Protein AF-A0AAW0WXA8-F1 (afdb_monomer_lite)

Radius of gyration: 39.54 Å; chains: 1; bounding box: 86×91×86 Å

pLDDT: mean 77.21, std 20.91, range [34.66, 97.19]

Sequence (148 aa):
KTSKMLAITKWRIEQRLLVLHMQRRFKRKESQRKKTNTIRAQEYFDVAYPPVYGPRWPSIRLALLSKQKYVAVINNFANHELTVENFQDLGAVDIRHKYSIIADRMKASKKQKAQQVSEECEESFSEDQRDTEDSELIRPSLVKTMMS

Secondary structure (DSSP, 8-state):
-HHHHHHHHHHHHHHHHHHHHHHHHTS-----PPPPHHHHHHHHHHHHSHHHHGGGHHHHHHHHHSPPPP-PPP-TTS-HHHHHHHHHHTT---HHHHHHHHHHHHHHHHHHHHHHHHHHHHHTTSSSSS------------------

Foldseek 3Di:
DVVVVVVVVVVVVVVVVVVVVVVVVPPPPPPPPPDDVVNVVLVVLVPPPCVPQPPCSVVVSVQVVDDDDDDDDADPVDPRVVVVVVCVVVVDDDPVVVVVVVVVVVVVVVVVVVVVVVVVVVVVVPPPPDDDDDDDDDDDDDDPDDPD

Organism: Cherax quadricarinatus (NCBI:txid27406)

Structure (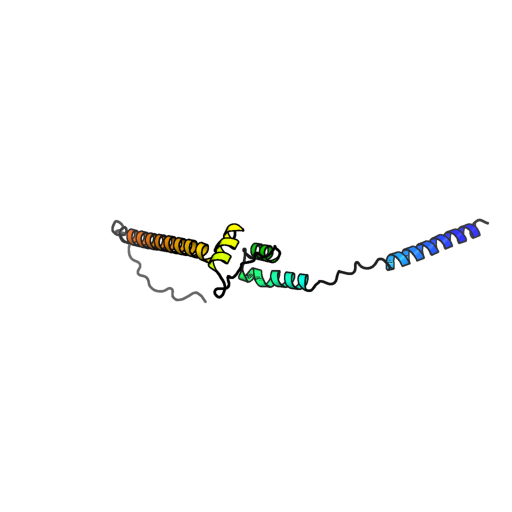mmCIF, N/CA/C/O backbone):
data_AF-A0AAW0WXA8-F1
#
_entry.id   AF-A0AAW0WXA8-F1
#
loop_
_atom_site.group_PDB
_atom_site.id
_atom_site.type_symbol
_atom_site.label_atom_id
_atom_site.label_alt_id
_atom_site.label_comp_id
_atom_site.label_asym_id
_atom_site.label_entity_id
_atom_site.label_seq_id
_atom_site.pdbx_PDB_ins_code
_atom_site.Cartn_x
_atom_site.Cartn_y
_atom_site.Cartn_z
_atom_site.occupancy
_atom_site.B_iso_or_equiv
_atom_site.auth_seq_id
_atom_site.auth_comp_id
_atom_site.auth_asym_id
_atom_site.auth_atom_id
_atom_site.pdbx_PDB_model_num
ATOM 1 N N . LYS A 1 1 ? 51.027 33.666 -58.364 1.00 60.91 1 LYS A N 1
ATOM 2 C CA . LYS A 1 1 ? 50.331 34.234 -57.171 1.00 60.91 1 LYS A CA 1
ATOM 3 C C . LYS A 1 1 ? 49.182 33.336 -56.685 1.00 60.91 1 LYS A C 1
ATOM 5 O O . LYS A 1 1 ? 48.971 33.239 -55.485 1.00 60.91 1 LYS A O 1
ATOM 10 N N . THR A 1 2 ? 48.518 32.614 -57.588 1.00 64.00 2 THR A N 1
ATOM 11 C CA . THR A 1 2 ? 47.425 31.660 -57.324 1.00 64.00 2 THR A CA 1
ATOM 12 C C . THR A 1 2 ? 47.832 30.445 -56.475 1.00 64.00 2 THR A C 1
ATOM 14 O O . THR A 1 2 ? 47.140 30.139 -55.510 1.00 64.00 2 THR A O 1
ATOM 17 N N . SER A 1 3 ? 48.991 29.816 -56.723 1.00 68.81 3 SER A N 1
ATOM 18 C CA . SER A 1 3 ? 49.423 28.622 -55.960 1.00 68.81 3 SER A CA 1
ATOM 19 C C . SER A 1 3 ? 49.640 28.870 -54.464 1.00 68.81 3 SER A C 1
ATOM 21 O O . SER A 1 3 ? 49.338 28.005 -53.649 1.00 68.81 3 SER A O 1
ATOM 23 N N . LYS A 1 4 ? 50.118 30.065 -54.080 1.00 71.44 4 LYS A N 1
ATOM 24 C CA . LYS A 1 4 ? 50.294 30.435 -52.663 1.00 71.44 4 LYS A CA 1
ATOM 25 C C . LYS A 1 4 ? 48.944 30.622 -51.964 1.00 71.44 4 LYS A C 1
ATOM 27 O O . LYS A 1 4 ? 48.778 30.188 -50.831 1.00 71.44 4 LYS A O 1
ATOM 32 N N . MET A 1 5 ? 47.969 31.216 -52.656 1.00 71.94 5 MET A N 1
ATOM 33 C CA . MET A 1 5 ? 46.614 31.400 -52.132 1.00 71.94 5 MET A CA 1
ATOM 34 C C . MET A 1 5 ? 45.903 30.048 -51.948 1.00 71.94 5 MET A C 1
ATOM 36 O O . MET A 1 5 ? 45.320 29.799 -50.895 1.00 71.94 5 MET A O 1
ATOM 40 N N . LEU A 1 6 ? 46.049 29.137 -52.918 1.00 74.44 6 LEU A N 1
ATOM 41 C CA . LEU A 1 6 ? 45.517 27.774 -52.838 1.00 74.44 6 LEU A CA 1
ATOM 42 C C . LEU A 1 6 ? 46.134 26.985 -51.671 1.00 74.44 6 LEU A C 1
ATOM 44 O O . LEU A 1 6 ? 45.401 26.347 -50.916 1.00 74.44 6 LEU A O 1
ATOM 48 N N . ALA A 1 7 ? 47.447 27.100 -51.447 1.00 75.12 7 ALA A N 1
ATOM 49 C CA . ALA A 1 7 ? 48.124 26.456 -50.319 1.00 75.12 7 ALA A CA 1
ATOM 50 C C . ALA A 1 7 ? 47.601 26.940 -48.952 1.00 75.12 7 ALA A C 1
ATOM 52 O O . ALA A 1 7 ? 47.358 26.127 -48.063 1.00 75.12 7 ALA A O 1
ATOM 53 N N . ILE A 1 8 ? 47.347 28.245 -48.801 1.00 74.75 8 ILE A N 1
ATOM 54 C CA . ILE A 1 8 ? 46.793 28.824 -47.564 1.00 74.75 8 ILE A CA 1
ATOM 55 C C . ILE A 1 8 ? 45.362 28.328 -47.316 1.00 74.75 8 ILE A C 1
ATOM 57 O O . ILE A 1 8 ? 45.005 27.995 -46.183 1.00 74.75 8 ILE A O 1
ATOM 61 N N . THR A 1 9 ? 44.536 28.249 -48.365 1.00 75.19 9 THR A N 1
ATOM 62 C CA . THR A 1 9 ? 43.161 27.736 -48.238 1.00 75.19 9 THR A CA 1
ATOM 63 C C . THR A 1 9 ? 43.128 26.248 -47.906 1.00 75.19 9 THR A C 1
ATOM 65 O O . THR A 1 9 ? 42.369 25.846 -47.024 1.00 75.19 9 THR A O 1
ATOM 68 N N . LYS A 1 10 ? 44.004 25.447 -48.527 1.00 82.50 10 LYS A N 1
ATOM 69 C CA . LYS A 1 10 ? 44.155 24.018 -48.238 1.00 82.50 10 LYS A CA 1
ATOM 70 C C . LYS A 1 10 ? 44.583 23.793 -46.788 1.00 82.50 10 LYS A C 1
ATOM 72 O O . LYS A 1 10 ? 43.928 23.035 -46.081 1.00 82.50 10 LYS A O 1
ATOM 77 N N . TRP A 1 11 ? 45.588 24.535 -46.317 1.00 79.81 11 TRP A N 1
ATOM 78 C CA . TRP A 1 11 ? 46.042 24.464 -44.927 1.00 79.81 11 TRP A CA 1
ATOM 79 C C . TRP A 1 11 ? 44.923 24.823 -43.940 1.00 79.81 11 TRP A C 1
ATOM 81 O O . TRP A 1 11 ? 44.690 24.099 -42.976 1.00 79.81 11 TRP A O 1
ATOM 91 N N . ARG A 1 12 ? 44.146 25.883 -44.207 1.00 76.94 12 ARG A N 1
ATOM 92 C CA . ARG A 1 12 ? 42.986 26.246 -43.371 1.00 76.94 12 ARG A CA 1
ATOM 93 C C . ARG A 1 12 ? 41.918 25.149 -43.315 1.00 76.94 12 ARG A C 1
ATOM 95 O O . ARG A 1 12 ? 41.342 24.925 -42.251 1.00 76.94 12 ARG A O 1
ATOM 102 N N . ILE A 1 13 ? 41.644 24.480 -44.436 1.00 78.75 13 ILE A N 1
ATOM 103 C CA . ILE A 1 13 ? 40.678 23.374 -44.500 1.00 78.75 13 ILE A CA 1
ATOM 104 C C . ILE A 1 13 ? 41.197 22.170 -43.708 1.00 78.75 13 ILE A C 1
ATOM 106 O O . ILE A 1 13 ? 40.453 21.618 -42.901 1.00 78.75 13 ILE A O 1
ATOM 110 N N . GLU A 1 14 ? 42.469 21.807 -43.866 1.00 82.19 14 GLU A N 1
ATOM 111 C CA . GLU A 1 14 ? 43.098 20.694 -43.144 1.00 82.19 14 GLU A CA 1
ATOM 112 C C . GLU A 1 14 ? 43.122 20.926 -41.627 1.00 82.19 14 GLU A C 1
ATOM 114 O O . GLU A 1 14 ? 42.742 20.036 -40.866 1.00 82.19 14 GLU A O 1
ATOM 119 N N . GLN A 1 15 ? 43.459 22.139 -41.174 1.00 78.19 15 GLN A N 1
ATOM 120 C CA . GLN A 1 15 ? 43.408 22.495 -39.750 1.00 78.19 15 GLN A CA 1
ATOM 121 C C . GLN A 1 15 ? 41.980 22.413 -39.195 1.00 78.19 15 GLN A C 1
ATOM 123 O O . GLN A 1 15 ? 41.751 21.859 -38.119 1.00 78.19 15 GLN A O 1
ATOM 128 N N . ARG A 1 16 ? 40.985 22.900 -39.948 1.00 80.19 16 ARG A N 1
ATOM 129 C CA . ARG A 1 16 ? 39.574 22.823 -39.544 1.00 80.19 16 ARG A CA 1
ATOM 130 C C . ARG A 1 16 ? 39.072 21.378 -39.506 1.00 80.19 16 ARG A C 1
ATOM 132 O O . ARG A 1 16 ? 38.331 21.021 -38.593 1.00 80.19 16 ARG A O 1
ATOM 139 N N . LEU A 1 17 ? 39.495 20.541 -40.453 1.00 83.00 17 LEU A N 1
ATOM 140 C CA . LEU A 1 17 ? 39.189 19.110 -40.474 1.00 83.00 17 LEU A CA 1
ATOM 141 C C . LEU A 1 17 ? 39.830 18.375 -39.293 1.00 83.00 17 LEU A C 1
ATOM 143 O O . LEU A 1 17 ? 39.163 17.540 -38.688 1.00 83.00 17 LEU A O 1
ATOM 147 N N . LEU A 1 18 ? 41.065 18.714 -38.914 1.00 79.81 18 LEU A N 1
ATOM 148 C CA . LEU A 1 18 ? 41.721 18.165 -37.723 1.00 79.81 18 LEU A CA 1
ATOM 149 C C . LEU A 1 18 ? 40.988 18.557 -36.437 1.00 79.81 18 LEU A C 1
ATOM 151 O O . LEU A 1 18 ? 40.727 17.693 -35.602 1.00 79.81 18 LEU A O 1
ATOM 155 N N . VAL A 1 19 ? 40.579 19.820 -36.299 1.00 79.69 19 VAL A N 1
ATOM 156 C CA . VAL A 1 19 ? 39.785 20.283 -35.148 1.00 79.69 19 VAL A CA 1
ATOM 157 C C . VAL A 1 19 ? 38.437 19.561 -35.085 1.00 79.69 19 VAL A C 1
ATOM 159 O O . VAL A 1 19 ? 38.063 19.058 -34.027 1.00 79.69 19 VAL A O 1
ATOM 162 N N . LEU A 1 20 ? 37.733 19.425 -36.213 1.00 73.50 20 LEU A N 1
ATOM 163 C CA . LEU A 1 20 ? 36.471 18.680 -36.286 1.00 73.50 20 LEU A CA 1
ATOM 164 C C . LEU A 1 20 ? 36.658 17.181 -36.002 1.00 73.50 20 LEU A C 1
ATOM 166 O O . LEU A 1 20 ? 35.814 16.565 -35.349 1.00 73.50 20 LEU A O 1
ATOM 170 N N . HIS A 1 21 ? 37.761 16.586 -36.461 1.00 73.06 21 HIS A N 1
ATOM 171 C CA . HIS A 1 21 ? 38.109 15.193 -36.187 1.00 73.06 21 HIS A CA 1
ATOM 172 C C . HIS A 1 21 ? 38.404 14.976 -34.696 1.00 73.06 21 HIS A C 1
ATOM 174 O O . HIS A 1 21 ? 37.897 14.021 -34.105 1.00 73.06 21 HIS A O 1
ATOM 180 N N . MET A 1 22 ? 39.141 15.893 -34.061 1.00 66.00 22 MET A N 1
ATOM 181 C CA . MET A 1 22 ? 39.388 15.873 -32.617 1.00 66.00 22 MET A CA 1
ATOM 182 C C . MET A 1 22 ? 38.086 16.060 -31.828 1.00 66.00 22 MET A C 1
ATOM 184 O O . MET A 1 22 ? 37.795 15.269 -30.934 1.00 66.00 22 MET A O 1
ATOM 188 N N . GLN A 1 23 ? 37.231 17.010 -32.215 1.00 64.94 23 GLN A N 1
ATOM 189 C CA . GLN A 1 23 ? 35.914 17.216 -31.597 1.00 64.94 23 GLN A CA 1
ATOM 190 C C . GLN A 1 23 ? 34.991 15.991 -31.740 1.00 64.94 23 GLN A C 1
ATOM 192 O O . GLN A 1 23 ? 34.261 15.666 -30.803 1.00 64.94 23 GLN A O 1
ATOM 197 N N . ARG A 1 24 ? 35.047 15.262 -32.867 1.00 61.44 24 ARG A N 1
ATOM 198 C CA . ARG A 1 24 ? 34.310 13.996 -33.049 1.00 61.44 24 ARG A CA 1
ATOM 199 C C . ARG A 1 24 ? 34.820 12.874 -32.146 1.00 61.44 24 ARG A C 1
ATOM 201 O O . ARG A 1 24 ? 33.991 12.106 -31.668 1.00 61.44 24 ARG A O 1
ATOM 208 N N . ARG A 1 25 ? 36.126 12.787 -31.862 1.00 60.06 25 ARG A N 1
ATOM 209 C CA . ARG A 1 25 ? 36.657 11.821 -30.875 1.00 60.06 25 ARG A CA 1
ATOM 210 C C . ARG A 1 25 ? 36.275 12.171 -29.436 1.00 60.06 25 ARG A C 1
ATOM 212 O O . ARG A 1 25 ? 36.107 11.271 -28.621 1.00 60.06 25 ARG A O 1
ATOM 219 N N . PHE A 1 26 ? 36.098 13.459 -29.139 1.00 57.94 26 PHE A N 1
ATOM 220 C CA . PHE A 1 26 ? 35.623 13.947 -27.840 1.00 57.94 26 PHE A CA 1
ATOM 221 C C . PHE A 1 26 ? 34.097 13.959 -27.691 1.00 57.94 26 PHE A C 1
ATOM 223 O O . PHE A 1 26 ? 33.607 14.368 -26.634 1.00 57.94 26 PHE A O 1
ATOM 230 N N . LYS A 1 27 ? 33.325 13.465 -28.676 1.00 56.03 27 LYS A N 1
ATOM 231 C CA . LYS A 1 27 ? 31.935 13.068 -28.417 1.00 56.03 27 LYS A CA 1
ATOM 232 C C . LYS A 1 27 ? 31.972 11.928 -27.409 1.00 56.03 27 LYS A C 1
ATOM 234 O O . LYS A 1 27 ? 32.140 10.765 -27.767 1.00 56.03 27 LYS A O 1
ATOM 239 N N . ARG A 1 28 ? 31.869 12.305 -26.132 1.00 58.97 28 ARG A N 1
ATOM 240 C CA . ARG A 1 28 ? 31.712 11.409 -24.993 1.00 58.97 28 ARG A CA 1
ATOM 241 C C . ARG A 1 28 ? 30.694 10.358 -25.398 1.00 58.97 28 ARG A C 1
ATOM 243 O O . ARG A 1 28 ? 29.540 10.686 -25.650 1.00 58.97 28 ARG A O 1
ATOM 250 N N . LYS A 1 29 ? 31.151 9.108 -25.482 1.00 56.00 29 LYS A N 1
ATOM 251 C CA . LYS A 1 29 ? 30.290 7.931 -25.431 1.00 56.00 29 LYS A CA 1
ATOM 252 C C . LYS A 1 29 ? 29.364 8.202 -24.258 1.00 56.00 29 LYS A C 1
ATOM 254 O O . LYS A 1 29 ? 29.886 8.333 -23.152 1.00 56.00 29 LYS A O 1
ATOM 259 N N . GLU A 1 30 ? 28.081 8.447 -24.529 1.00 58.25 30 GLU A N 1
ATOM 260 C CA . GLU A 1 30 ? 27.059 8.744 -23.526 1.00 58.25 30 GLU A CA 1
ATOM 261 C C . GLU A 1 30 ? 27.320 7.786 -22.370 1.00 58.25 30 GLU A C 1
ATOM 263 O O . GLU A 1 30 ? 27.205 6.568 -22.542 1.00 58.25 30 GLU A O 1
ATOM 268 N N . SER A 1 31 ? 27.910 8.292 -21.284 1.00 60.88 31 SER A N 1
ATOM 269 C CA . SER A 1 31 ? 28.489 7.418 -20.276 1.00 60.88 31 SER A CA 1
ATOM 270 C C . SER A 1 31 ? 27.291 6.767 -19.629 1.00 60.88 31 SER A C 1
ATOM 272 O O . SER A 1 31 ? 26.594 7.445 -18.873 1.00 60.88 31 SER A O 1
ATOM 274 N N . GLN A 1 32 ? 27.001 5.523 -20.020 1.00 65.25 32 GLN A N 1
ATOM 275 C CA . GLN A 1 32 ? 25.875 4.750 -19.519 1.00 65.25 32 GLN A CA 1
ATOM 276 C C . GLN A 1 32 ? 25.814 4.998 -18.021 1.00 65.25 32 GLN A C 1
ATOM 278 O O . GLN A 1 32 ? 26.776 4.698 -17.303 1.00 65.25 32 GLN A O 1
ATOM 283 N N . ARG A 1 33 ? 24.763 5.703 -17.585 1.00 72.25 33 ARG A N 1
ATOM 284 C CA . ARG A 1 33 ? 24.664 6.146 -16.197 1.00 72.25 33 ARG A CA 1
ATOM 285 C C . ARG A 1 33 ? 24.795 4.886 -15.357 1.00 72.25 33 ARG A C 1
ATOM 287 O O . ARG A 1 33 ? 24.095 3.906 -15.610 1.00 72.25 33 ARG A O 1
ATOM 294 N N . LYS A 1 34 ? 25.748 4.874 -14.422 1.00 81.38 34 LYS A N 1
ATOM 295 C CA . LYS A 1 34 ? 25.977 3.705 -13.569 1.00 81.38 34 LYS A CA 1
ATOM 296 C C . LYS A 1 34 ? 24.640 3.351 -12.920 1.00 81.38 34 LYS A C 1
ATOM 298 O O . LYS A 1 34 ? 24.036 4.211 -12.284 1.00 81.38 34 LYS A O 1
ATOM 303 N N . LYS A 1 35 ? 24.165 2.118 -13.123 1.00 86.25 35 LYS A N 1
ATOM 304 C CA . LYS A 1 35 ? 22.903 1.665 -12.530 1.00 86.25 35 LYS A CA 1
ATOM 305 C C . LYS A 1 35 ? 22.992 1.816 -11.013 1.00 86.25 35 LYS A C 1
ATOM 307 O O . LYS A 1 35 ? 23.891 1.249 -10.389 1.00 86.25 35 LYS A O 1
ATOM 312 N N . THR A 1 36 ? 22.067 2.573 -10.438 1.00 93.19 36 THR A N 1
ATOM 313 C CA . THR A 1 36 ? 21.932 2.702 -8.986 1.00 93.19 36 THR A CA 1
ATOM 314 C C . THR A 1 36 ? 21.517 1.358 -8.387 1.00 93.19 36 THR A C 1
ATOM 316 O O . THR A 1 36 ? 20.851 0.555 -9.044 1.00 93.19 36 THR A O 1
ATOM 319 N N . ASN A 1 37 ? 21.870 1.113 -7.124 1.00 95.69 37 ASN A N 1
ATOM 320 C CA . ASN A 1 37 ? 21.465 -0.103 -6.411 1.00 95.69 37 ASN A CA 1
ATOM 321 C C . ASN A 1 37 ? 19.937 -0.285 -6.382 1.00 95.69 37 ASN A C 1
ATOM 323 O O . ASN A 1 37 ? 19.461 -1.410 -6.458 1.00 95.69 37 ASN A O 1
ATOM 327 N N . THR A 1 38 ? 19.171 0.810 -6.367 1.00 94.88 38 THR A N 1
ATOM 328 C CA . THR A 1 38 ? 17.703 0.792 -6.463 1.00 94.88 38 THR A CA 1
ATOM 329 C C . THR A 1 38 ? 17.205 0.201 -7.781 1.00 94.88 38 THR A C 1
ATOM 331 O O . THR A 1 38 ? 16.296 -0.619 -7.773 1.00 94.88 38 THR A O 1
ATOM 334 N N . ILE A 1 39 ? 17.835 0.559 -8.904 1.00 94.69 39 ILE A N 1
ATOM 335 C CA . ILE A 1 39 ? 17.493 0.033 -10.233 1.00 94.69 39 ILE A CA 1
ATOM 336 C C . ILE A 1 39 ? 17.828 -1.458 -10.302 1.00 94.69 39 ILE A C 1
ATOM 338 O O . ILE A 1 39 ? 17.014 -2.249 -10.760 1.00 94.69 39 ILE A O 1
ATOM 342 N N . ARG A 1 40 ? 18.992 -1.865 -9.777 1.00 96.00 40 ARG A N 1
ATOM 343 C CA . ARG A 1 40 ? 19.359 -3.290 -9.699 1.00 96.00 40 ARG A CA 1
ATOM 344 C C . ARG A 1 40 ? 18.381 -4.097 -8.843 1.00 96.00 40 ARG A C 1
ATOM 346 O O . ARG A 1 40 ? 18.033 -5.211 -9.215 1.00 96.00 40 ARG A O 1
ATOM 353 N N . ALA A 1 41 ? 17.931 -3.541 -7.719 1.00 96.81 41 ALA A N 1
ATOM 354 C CA . ALA A 1 41 ? 16.931 -4.185 -6.873 1.00 96.81 41 ALA A CA 1
ATOM 355 C C . ALA A 1 41 ? 15.586 -4.331 -7.602 1.00 96.81 41 ALA A C 1
ATOM 357 O O . ALA A 1 41 ? 14.988 -5.401 -7.558 1.00 96.81 41 ALA A O 1
ATOM 358 N N . GLN A 1 42 ? 15.143 -3.297 -8.326 1.00 95.12 42 GLN A N 1
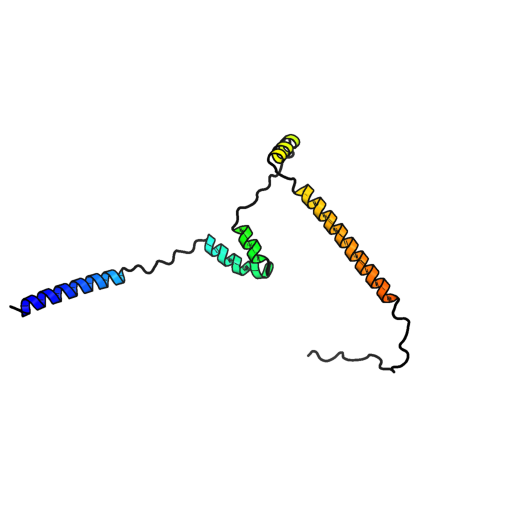ATOM 359 C CA . GLN A 1 42 ? 13.931 -3.366 -9.151 1.00 95.12 42 GLN A CA 1
ATOM 360 C C . GLN A 1 42 ? 14.038 -4.442 -10.241 1.00 95.12 42 GLN A C 1
ATOM 362 O O . GLN A 1 42 ? 13.115 -5.238 -10.388 1.00 95.12 42 GLN A O 1
ATOM 367 N N . GLU A 1 43 ? 15.172 -4.514 -10.946 1.00 95.69 43 GLU A N 1
ATOM 368 C CA . GLU A 1 43 ? 15.436 -5.556 -11.951 1.00 95.69 43 GLU A CA 1
ATOM 369 C C . GLU A 1 43 ? 15.374 -6.963 -11.338 1.00 95.69 43 GLU A C 1
ATOM 371 O O . GLU A 1 43 ? 14.771 -7.863 -11.915 1.00 95.69 43 GLU A O 1
ATOM 376 N N . TYR A 1 44 ? 15.946 -7.152 -10.145 1.00 96.94 44 TYR A N 1
ATOM 377 C CA . TYR A 1 44 ? 15.878 -8.429 -9.434 1.00 96.94 44 TYR A CA 1
ATOM 378 C C . TYR A 1 44 ? 14.440 -8.806 -9.046 1.00 96.94 44 TYR A C 1
ATOM 380 O O . TYR A 1 44 ? 14.022 -9.947 -9.246 1.00 96.94 44 TYR A O 1
ATOM 388 N N . PHE A 1 45 ? 13.661 -7.851 -8.533 1.00 96.81 45 PHE A N 1
ATOM 389 C CA . PHE A 1 45 ? 12.262 -8.076 -8.163 1.00 96.81 45 PHE A CA 1
ATOM 390 C C . PHE A 1 45 ? 11.408 -8.506 -9.359 1.00 96.81 45 PHE A C 1
ATOM 392 O O . PHE A 1 45 ? 10.581 -9.409 -9.221 1.00 96.81 45 PHE A O 1
ATOM 399 N N . ASP A 1 46 ? 11.651 -7.921 -10.533 1.00 96.12 46 ASP A N 1
ATOM 400 C CA . ASP A 1 46 ? 10.936 -8.258 -11.765 1.00 96.12 46 ASP A CA 1
ATOM 401 C C . ASP A 1 46 ? 11.255 -9.657 -12.303 1.00 96.12 46 ASP A C 1
ATOM 403 O O . ASP A 1 46 ? 10.461 -10.196 -13.065 1.00 96.12 46 ASP A O 1
ATOM 407 N N . VAL A 1 47 ? 12.370 -10.268 -11.895 1.00 96.38 47 VAL A N 1
ATOM 408 C CA . VAL A 1 47 ? 12.711 -11.656 -12.247 1.00 96.38 47 VAL A CA 1
ATOM 409 C C . VAL A 1 47 ? 12.204 -12.638 -11.189 1.00 96.38 47 VAL A C 1
ATOM 411 O O . VAL A 1 47 ? 11.677 -13.696 -11.527 1.00 96.38 47 VAL A O 1
ATOM 414 N N . ALA A 1 48 ? 12.342 -12.299 -9.905 1.00 96.94 48 ALA A N 1
ATOM 415 C CA . ALA A 1 48 ? 12.103 -13.233 -8.804 1.00 96.94 48 ALA A CA 1
ATOM 416 C C . ALA A 1 48 ? 10.620 -13.401 -8.429 1.00 96.94 48 ALA A C 1
ATOM 418 O O . ALA A 1 48 ? 10.203 -14.487 -8.030 1.00 96.94 48 ALA A O 1
ATOM 419 N N . TYR A 1 49 ? 9.817 -12.339 -8.523 1.00 96.44 49 TYR A N 1
ATOM 420 C CA . TYR A 1 49 ? 8.449 -12.331 -7.999 1.00 96.44 49 TYR A CA 1
ATOM 421 C C . TYR A 1 49 ? 7.319 -12.713 -8.972 1.00 96.44 49 TYR A C 1
ATOM 423 O O . TYR A 1 49 ? 6.292 -13.194 -8.476 1.00 96.44 49 TYR A O 1
ATOM 431 N N . PRO A 1 50 ? 7.441 -12.589 -10.311 1.00 96.12 50 PRO A N 1
ATOM 432 C CA . PRO A 1 50 ? 6.408 -13.098 -11.212 1.00 96.12 50 PRO A CA 1
ATOM 433 C C . PRO A 1 50 ? 6.104 -14.596 -11.044 1.00 96.12 50 PRO A C 1
ATOM 435 O O . PRO A 1 50 ? 4.924 -14.929 -11.032 1.00 96.12 50 PRO A O 1
ATOM 438 N N . PRO A 1 51 ? 7.081 -15.505 -10.837 1.00 96.38 51 PRO A N 1
ATOM 439 C CA . PRO A 1 51 ? 6.779 -16.918 -10.582 1.00 96.38 51 PRO A CA 1
ATOM 440 C C . PRO A 1 51 ? 5.940 -17.163 -9.317 1.00 96.38 51 PRO A C 1
ATOM 442 O O . PRO A 1 51 ? 5.190 -18.130 -9.258 1.00 96.38 51 PRO A O 1
ATOM 445 N N . VAL A 1 52 ? 6.043 -16.286 -8.310 1.00 96.44 52 VAL A N 1
ATOM 446 C CA . VAL A 1 52 ? 5.345 -16.430 -7.019 1.00 96.44 52 VAL A CA 1
ATOM 447 C C . VAL A 1 52 ? 3.935 -15.840 -7.065 1.00 96.44 52 VAL A C 1
ATOM 449 O O . VAL A 1 52 ? 2.993 -16.429 -6.541 1.00 96.44 52 VAL A O 1
ATOM 452 N N . TYR A 1 53 ? 3.776 -14.664 -7.677 1.00 95.88 53 TYR A N 1
ATOM 453 C CA . TYR A 1 53 ? 2.511 -13.915 -7.660 1.00 95.88 53 TYR A CA 1
ATOM 454 C C . TYR A 1 53 ? 1.762 -13.924 -8.999 1.00 95.88 53 TYR A C 1
ATOM 456 O O . TYR A 1 53 ? 0.651 -13.390 -9.085 1.00 95.88 53 TYR A O 1
ATOM 464 N N . GLY A 1 54 ? 2.364 -14.493 -10.044 1.00 95.25 54 GLY A N 1
ATOM 465 C CA . GLY A 1 54 ? 1.810 -14.599 -11.389 1.00 95.25 54 GLY A CA 1
ATOM 466 C C . GLY A 1 54 ? 1.259 -13.262 -11.905 1.00 95.25 54 GLY A C 1
ATOM 467 O O . GLY A 1 54 ? 1.952 -12.239 -11.845 1.00 95.25 54 GLY A O 1
ATOM 468 N N . PRO A 1 55 ? -0.008 -13.220 -12.358 1.00 95.62 55 PRO A N 1
ATOM 469 C CA . PRO A 1 55 ? -0.611 -12.023 -12.948 1.00 95.62 55 PRO A CA 1
ATOM 470 C C . PRO A 1 55 ? -0.804 -10.879 -11.944 1.00 95.62 55 PRO A C 1
ATOM 472 O O . PRO A 1 55 ? -1.062 -9.744 -12.342 1.00 95.62 55 PRO A O 1
ATOM 475 N N . ARG A 1 56 ? -0.672 -11.137 -10.636 1.00 96.81 56 ARG A N 1
ATOM 476 C CA . ARG A 1 56 ? -0.809 -10.109 -9.599 1.00 96.81 56 ARG A CA 1
ATOM 477 C C . ARG A 1 56 ? 0.466 -9.282 -9.425 1.00 96.81 56 ARG A C 1
ATOM 479 O O . ARG A 1 56 ? 0.386 -8.179 -8.879 1.00 96.81 56 ARG A O 1
ATOM 486 N N . TRP A 1 57 ? 1.622 -9.757 -9.898 1.00 97.00 57 TRP A N 1
ATOM 487 C CA . TRP A 1 57 ? 2.907 -9.074 -9.702 1.00 97.00 57 TRP A CA 1
ATOM 488 C C . TRP A 1 57 ? 2.909 -7.596 -10.137 1.00 97.00 57 TRP A C 1
ATOM 490 O O . TRP A 1 57 ? 3.320 -6.764 -9.328 1.00 97.00 57 TRP A O 1
ATOM 500 N N . PRO A 1 58 ? 2.381 -7.204 -11.314 1.00 96.31 58 PRO A N 1
ATOM 501 C CA . PRO A 1 58 ? 2.348 -5.797 -11.716 1.00 96.31 58 PRO A CA 1
ATOM 502 C C . PRO A 1 58 ? 1.612 -4.903 -10.708 1.00 96.31 58 PRO A C 1
ATOM 504 O O . PRO A 1 58 ? 2.073 -3.804 -10.407 1.00 96.31 58 PRO A O 1
ATOM 507 N N . SER A 1 59 ? 0.512 -5.391 -10.120 1.00 97.19 59 SER A N 1
ATOM 508 C CA . SER A 1 59 ? -0.227 -4.658 -9.081 1.00 97.19 59 SER A CA 1
ATOM 509 C C . SER A 1 59 ? 0.586 -4.485 -7.791 1.00 97.19 59 SER A C 1
ATOM 511 O O . SER A 1 59 ? 0.568 -3.417 -7.180 1.00 97.19 59 SER A O 1
ATOM 513 N N . ILE A 1 60 ? 1.355 -5.507 -7.404 1.00 96.62 60 ILE A N 1
ATOM 514 C CA . ILE A 1 60 ? 2.219 -5.484 -6.217 1.00 96.62 60 ILE A CA 1
ATOM 515 C C . ILE A 1 60 ? 3.397 -4.538 -6.453 1.00 96.62 60 ILE A C 1
ATOM 517 O O . ILE A 1 60 ? 3.683 -3.691 -5.611 1.00 96.62 60 ILE A O 1
ATOM 521 N N . ARG A 1 61 ? 4.036 -4.624 -7.623 1.00 96.50 61 ARG A N 1
ATOM 522 C CA . ARG A 1 61 ? 5.114 -3.726 -8.045 1.00 96.50 61 ARG A CA 1
ATOM 523 C C . ARG A 1 61 ? 4.667 -2.267 -8.016 1.00 96.50 61 ARG A C 1
ATOM 525 O O . ARG A 1 61 ? 5.374 -1.428 -7.465 1.00 96.50 61 ARG A O 1
ATOM 532 N N . LEU A 1 62 ? 3.478 -1.968 -8.546 1.00 96.62 62 LEU A N 1
ATOM 533 C CA . LEU A 1 62 ? 2.890 -0.628 -8.463 1.00 96.62 62 LEU A CA 1
ATOM 534 C C . LEU A 1 62 ? 2.689 -0.186 -7.010 1.00 96.62 62 LEU A C 1
ATOM 536 O O . LEU A 1 62 ? 3.054 0.935 -6.667 1.00 96.62 62 LEU A O 1
ATOM 540 N N . ALA A 1 63 ? 2.173 -1.062 -6.145 1.00 96.44 63 ALA A N 1
ATOM 541 C CA . ALA A 1 63 ? 1.997 -0.748 -4.729 1.00 96.44 63 ALA A CA 1
ATOM 542 C C . ALA A 1 63 ? 3.335 -0.450 -4.022 1.00 96.44 63 ALA A C 1
ATOM 544 O O . ALA A 1 63 ? 3.406 0.507 -3.253 1.00 96.44 63 ALA A O 1
ATOM 545 N N . LEU A 1 64 ? 4.402 -1.199 -4.324 1.00 95.62 64 LEU A N 1
ATOM 546 C CA . LEU A 1 64 ? 5.744 -0.991 -3.761 1.00 95.62 64 LEU A CA 1
ATOM 547 C C . LEU A 1 64 ? 6.384 0.338 -4.188 1.00 95.62 64 LEU A C 1
ATOM 549 O O . LEU A 1 64 ? 7.139 0.926 -3.418 1.00 95.62 64 LEU A O 1
ATOM 553 N N . LEU A 1 65 ? 6.095 0.798 -5.407 1.00 95.69 65 LEU A N 1
ATOM 554 C CA . LEU A 1 65 ? 6.598 2.069 -5.943 1.00 95.69 65 LEU A CA 1
ATOM 555 C C . LEU A 1 65 ? 5.714 3.269 -5.576 1.00 95.69 65 LEU A C 1
ATOM 557 O O . LEU A 1 65 ? 6.105 4.415 -5.791 1.00 95.69 65 LEU A O 1
ATOM 561 N N . SER A 1 66 ? 4.522 3.013 -5.038 1.00 96.94 66 SER A N 1
ATOM 562 C CA . SER A 1 66 ? 3.589 4.039 -4.581 1.00 96.94 66 SER A CA 1
ATOM 563 C C . SER A 1 66 ? 3.875 4.487 -3.143 1.00 96.94 66 SER A C 1
ATOM 565 O O . SER A 1 66 ? 4.672 3.892 -2.417 1.00 96.94 66 SER A O 1
ATOM 567 N N . LYS A 1 67 ? 3.196 5.552 -2.704 1.00 96.88 67 LYS A N 1
ATOM 568 C CA . LYS A 1 67 ? 3.278 6.024 -1.319 1.00 96.88 67 LYS A CA 1
ATOM 569 C C . LYS A 1 67 ? 2.739 4.959 -0.360 1.00 96.88 67 LYS A C 1
ATOM 571 O O . LYS A 1 67 ? 1.588 4.535 -0.472 1.00 96.88 67 LYS A O 1
ATOM 576 N N . GLN A 1 68 ? 3.556 4.583 0.620 1.00 95.38 68 GLN A N 1
ATOM 577 C CA . GLN A 1 68 ? 3.173 3.612 1.641 1.00 95.38 68 GLN A CA 1
ATOM 578 C C . GLN A 1 68 ? 2.062 4.163 2.543 1.00 95.38 68 GLN A C 1
ATOM 580 O O . GLN A 1 68 ? 2.057 5.339 2.916 1.00 95.38 68 GLN A O 1
ATOM 585 N N . LYS A 1 69 ? 1.108 3.293 2.885 1.00 93.75 69 LYS A N 1
ATOM 586 C CA . LYS A 1 69 ? 0.031 3.593 3.832 1.00 93.75 69 LYS A CA 1
ATOM 587 C C . LYS A 1 69 ? 0.493 3.199 5.230 1.00 93.75 69 LYS A C 1
ATOM 589 O O . LYS A 1 69 ? 0.849 2.045 5.447 1.00 93.75 69 LYS A O 1
ATOM 594 N N . TYR A 1 70 ? 0.482 4.152 6.154 1.00 93.69 70 TYR A N 1
ATOM 595 C CA . TYR A 1 70 ? 0.884 3.927 7.540 1.00 93.69 70 TYR A CA 1
ATOM 596 C C . TYR A 1 70 ? -0.314 3.559 8.409 1.00 93.69 70 TYR A C 1
ATOM 598 O O . TYR A 1 70 ? -1.449 3.940 8.123 1.00 93.69 70 TYR A O 1
ATOM 606 N N . VAL A 1 71 ? -0.035 2.821 9.479 1.00 93.94 71 VAL A N 1
ATOM 607 C CA . VAL A 1 71 ? -1.009 2.425 10.494 1.00 93.94 71 VAL A CA 1
ATOM 608 C C . VAL A 1 71 ? -0.450 2.829 11.849 1.00 93.94 71 VAL A C 1
ATOM 610 O O . VAL A 1 71 ? 0.724 2.587 12.127 1.00 93.94 71 VAL A O 1
ATOM 613 N N . ALA A 1 72 ? -1.284 3.452 12.678 1.00 93.44 72 ALA A N 1
ATOM 614 C CA . ALA A 1 72 ? -0.932 3.765 14.053 1.00 93.44 72 ALA A CA 1
ATOM 615 C C . ALA A 1 72 ? -1.217 2.552 14.944 1.00 93.44 72 ALA A C 1
ATOM 617 O O . ALA A 1 72 ? -2.315 1.996 14.916 1.00 93.44 72 ALA A O 1
ATOM 618 N N . VAL A 1 73 ? -0.225 2.149 15.735 1.00 93.44 73 VAL A N 1
ATOM 619 C CA . VAL A 1 73 ? -0.410 1.176 16.814 1.00 93.44 73 VAL A CA 1
ATOM 620 C C . VAL A 1 73 ? -0.580 1.965 18.102 1.00 93.44 73 VAL A C 1
ATOM 622 O O . VAL A 1 73 ? 0.297 2.741 18.478 1.00 93.44 73 VAL A O 1
ATOM 625 N N . ILE A 1 74 ? -1.731 1.799 18.746 1.00 93.06 74 ILE A N 1
ATOM 626 C CA . ILE A 1 74 ? -2.064 2.524 19.970 1.00 93.06 74 ILE A CA 1
ATOM 627 C C . ILE A 1 74 ? -1.286 1.910 21.135 1.00 93.06 74 ILE A C 1
ATOM 629 O O . ILE A 1 74 ? -1.184 0.690 21.260 1.00 93.06 74 ILE A O 1
ATOM 633 N N . ASN A 1 75 ? -0.721 2.767 21.982 1.00 94.56 75 ASN A N 1
ATOM 634 C CA . ASN A 1 75 ? -0.060 2.336 23.204 1.00 94.56 75 ASN A CA 1
ATOM 635 C C . ASN A 1 75 ? -1.100 2.084 24.305 1.00 94.56 75 ASN A C 1
ATOM 637 O O . ASN A 1 75 ? -1.727 3.024 24.790 1.00 94.56 75 ASN A O 1
ATOM 641 N N . ASN A 1 76 ? -1.223 0.832 24.745 1.00 92.44 76 ASN A N 1
ATOM 642 C CA . ASN A 1 76 ? -2.183 0.432 25.777 1.00 92.44 76 ASN A CA 1
ATOM 643 C C . ASN A 1 76 ? -1.836 0.946 27.184 1.00 92.44 76 ASN A C 1
ATOM 645 O O . ASN A 1 76 ? -2.705 0.960 28.048 1.00 92.44 76 ASN A O 1
ATOM 649 N N . PHE A 1 77 ? -0.586 1.351 27.430 1.00 94.31 77 PHE A N 1
ATOM 650 C CA . PHE A 1 77 ? -0.157 1.896 28.725 1.00 94.31 77 PHE A CA 1
ATOM 651 C C . PHE A 1 77 ? -0.428 3.399 28.867 1.00 94.31 77 PHE A C 1
ATOM 653 O O . PHE A 1 77 ? -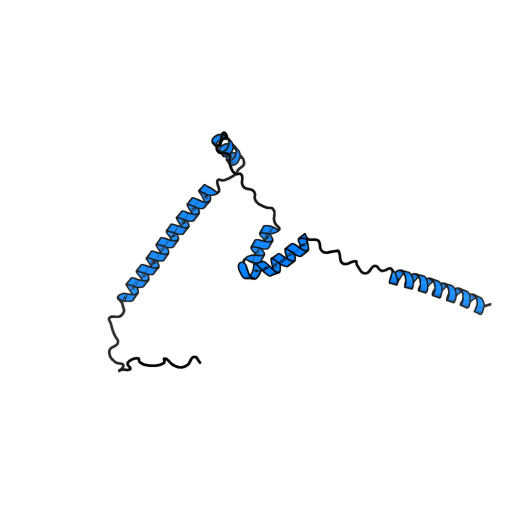0.200 3.969 29.930 1.00 94.31 77 PHE A O 1
ATOM 660 N N . ALA A 1 78 ? -0.875 4.049 27.794 1.00 91.56 78 ALA A N 1
ATOM 661 C CA . ALA A 1 78 ? -1.298 5.441 27.802 1.00 91.56 78 ALA A CA 1
ATOM 662 C C . ALA A 1 78 ? -2.833 5.540 27.845 1.00 91.56 78 ALA A C 1
ATOM 664 O O . ALA A 1 78 ? -3.544 4.532 27.829 1.00 91.56 78 ALA A O 1
ATOM 665 N N . ASN A 1 79 ? -3.352 6.770 27.846 1.00 91.56 79 ASN A N 1
ATOM 666 C CA . ASN A 1 79 ? -4.785 7.039 27.708 1.00 91.56 79 ASN A CA 1
ATOM 667 C C . ASN A 1 79 ? -5.251 6.690 26.283 1.00 91.56 79 ASN A C 1
ATOM 669 O O . ASN A 1 79 ? -5.303 7.539 25.387 1.00 91.56 79 ASN A O 1
ATOM 673 N N . HIS A 1 80 ? -5.535 5.407 26.069 1.00 93.38 80 HIS A N 1
ATOM 674 C CA . HIS A 1 80 ? -5.877 4.849 24.768 1.00 93.38 80 HIS A CA 1
ATOM 675 C C . HIS A 1 80 ? -7.234 5.349 24.260 1.00 93.38 80 HIS A C 1
ATOM 677 O O . HIS A 1 80 ? -7.341 5.620 23.073 1.00 93.38 80 HIS A O 1
ATOM 683 N N . GLU A 1 81 ? -8.225 5.548 25.132 1.00 92.69 81 GLU A N 1
ATOM 684 C CA . GLU A 1 81 ? -9.562 6.036 24.751 1.00 92.69 81 GLU A CA 1
ATOM 685 C C . GLU A 1 81 ? -9.496 7.420 24.092 1.00 92.69 81 GLU A C 1
ATOM 687 O O . GLU A 1 81 ? -9.912 7.573 22.946 1.00 92.69 81 GLU A O 1
ATOM 692 N N . LEU A 1 82 ? -8.841 8.384 24.751 1.00 94.69 82 LEU A N 1
ATOM 693 C CA . LEU A 1 82 ? -8.622 9.731 24.204 1.00 94.69 82 LEU A CA 1
ATOM 694 C C . LEU A 1 82 ? -7.836 9.694 22.888 1.00 94.69 82 LEU A C 1
ATOM 696 O O . LEU A 1 82 ? -8.088 10.454 21.960 1.00 94.69 82 LEU A O 1
ATOM 700 N N . THR A 1 83 ? -6.851 8.800 22.802 1.00 94.44 83 THR A N 1
ATOM 701 C CA . THR A 1 83 ? -6.029 8.653 21.597 1.00 94.44 83 THR A CA 1
ATOM 702 C C . THR A 1 83 ? -6.852 8.093 20.435 1.00 94.44 83 THR A C 1
ATOM 704 O O . THR A 1 83 ? -6.696 8.539 19.300 1.00 94.44 83 THR A O 1
ATOM 707 N N . VAL A 1 84 ? -7.732 7.128 20.709 1.00 94.19 84 VAL A N 1
ATOM 708 C CA . VAL A 1 84 ? -8.642 6.535 19.723 1.00 94.19 84 VAL A CA 1
ATOM 709 C C . VAL A 1 84 ? -9.632 7.573 19.212 1.00 94.19 84 VAL A C 1
ATOM 711 O O . VAL A 1 84 ? -9.782 7.678 17.998 1.00 94.19 84 VAL A O 1
ATOM 714 N N . GLU A 1 85 ? -10.257 8.342 20.104 1.00 94.56 85 GLU A N 1
ATOM 715 C CA . GLU A 1 85 ? -11.201 9.407 19.745 1.00 94.56 85 GLU A CA 1
ATOM 716 C C . GLU A 1 85 ? -10.533 10.442 18.830 1.00 94.56 85 GLU A C 1
ATOM 718 O O . GLU A 1 85 ? -10.970 10.635 17.698 1.00 94.56 85 GLU A O 1
ATOM 723 N N . ASN A 1 86 ? -9.365 10.959 19.224 1.00 95.62 86 ASN A N 1
ATOM 724 C CA . ASN A 1 86 ? -8.592 11.892 18.398 1.00 95.62 86 ASN A CA 1
ATOM 725 C C . ASN A 1 86 ? -8.260 11.324 17.007 1.00 95.62 86 ASN A C 1
ATOM 727 O O . ASN A 1 86 ? -8.302 12.034 16.002 1.00 95.62 86 ASN A O 1
ATOM 731 N N . PHE A 1 87 ? -7.894 10.042 16.918 1.00 94.88 87 PHE A N 1
ATOM 732 C CA . PHE A 1 87 ? -7.625 9.412 15.626 1.00 94.88 87 PHE A CA 1
ATOM 733 C C . PHE A 1 87 ? -8.895 9.255 14.785 1.00 94.88 87 PHE A C 1
ATOM 735 O O . PHE A 1 87 ? -8.830 9.432 13.568 1.00 94.88 87 PHE A O 1
ATOM 742 N N . GLN A 1 88 ? -10.034 8.943 15.401 1.00 94.62 88 GLN A N 1
ATOM 743 C CA . GLN A 1 88 ? -11.320 8.852 14.712 1.00 94.62 88 GLN A CA 1
ATOM 744 C C . GLN A 1 88 ? -11.783 10.218 14.194 1.00 94.62 88 GLN A C 1
ATOM 746 O O . GLN A 1 88 ? -12.235 10.291 13.050 1.00 94.62 88 GLN A O 1
ATOM 751 N N . ASP A 1 89 ? -11.561 11.293 14.952 1.00 96.56 89 ASP A N 1
ATOM 752 C CA . ASP A 1 89 ? -11.839 12.671 14.526 1.00 96.56 89 ASP A CA 1
ATOM 753 C C . ASP A 1 89 ? -10.990 13.087 13.317 1.00 96.56 89 ASP A 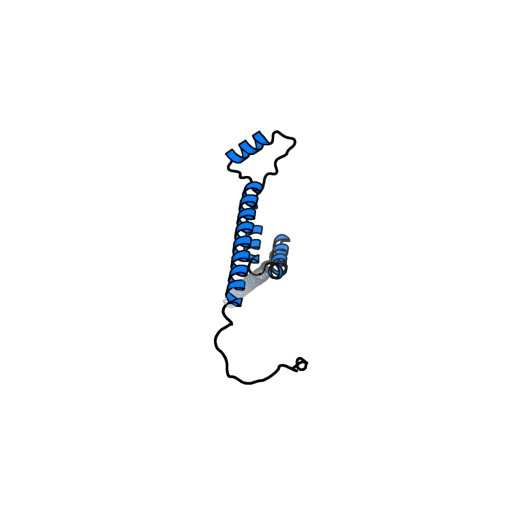C 1
ATOM 755 O O . ASP A 1 89 ? -11.460 13.770 12.406 1.00 96.56 89 ASP A O 1
ATOM 759 N N . LEU A 1 90 ? -9.747 12.598 13.243 1.00 95.81 90 LEU A N 1
ATOM 760 C CA . LEU A 1 90 ? -8.877 12.744 12.068 1.00 95.81 90 LEU A CA 1
ATOM 761 C C . LEU A 1 90 ? -9.304 11.857 10.879 1.00 95.81 90 LEU A C 1
ATOM 763 O O . LEU A 1 90 ? -8.661 11.879 9.825 1.00 95.81 90 LEU A O 1
ATOM 767 N N . GLY A 1 91 ? -10.364 11.060 11.031 1.00 94.69 91 GLY A N 1
ATOM 768 C CA . GLY A 1 91 ? -10.886 10.148 10.015 1.00 94.69 91 GLY A CA 1
ATOM 769 C C . GLY A 1 91 ? -10.159 8.803 9.943 1.00 94.69 91 GLY A C 1
ATOM 770 O O . GLY A 1 91 ? -10.322 8.064 8.964 1.00 94.69 91 GLY A O 1
ATOM 771 N N . ALA A 1 92 ? -9.340 8.461 10.941 1.00 94.62 92 ALA A N 1
ATOM 772 C CA . ALA A 1 92 ? -8.757 7.130 11.030 1.00 94.62 92 ALA A CA 1
ATOM 773 C C . ALA A 1 92 ? -9.838 6.097 11.358 1.00 94.62 92 ALA A C 1
ATOM 775 O O . ALA A 1 92 ? -10.857 6.384 11.982 1.00 94.62 92 ALA A O 1
ATOM 776 N N . VAL A 1 93 ? -9.608 4.856 10.934 1.00 93.00 93 VAL A N 1
ATOM 777 C CA . VAL A 1 93 ? -10.563 3.774 11.166 1.00 93.00 93 VAL A CA 1
ATOM 778 C C . VAL A 1 93 ? -9.856 2.564 11.736 1.00 93.00 93 VAL A C 1
ATOM 780 O O . VAL A 1 93 ? -8.778 2.203 11.264 1.00 93.00 93 VAL A O 1
ATOM 783 N N . ASP A 1 94 ? -10.500 1.902 12.698 1.00 93.31 94 ASP A N 1
ATOM 784 C CA . ASP A 1 94 ? -9.994 0.649 13.237 1.00 93.31 94 ASP A CA 1
ATOM 785 C C . ASP A 1 94 ? -10.022 -0.454 12.168 1.00 93.31 94 ASP A C 1
ATOM 787 O O . ASP A 1 94 ? -11.063 -0.913 11.679 1.00 93.31 94 ASP A O 1
ATOM 791 N N . ILE A 1 95 ? -8.817 -0.869 11.800 1.00 93.25 95 ILE A N 1
ATOM 792 C CA . ILE A 1 95 ? -8.554 -1.902 10.812 1.00 93.25 95 ILE A CA 1
ATOM 793 C C . ILE A 1 95 ? -8.987 -3.268 11.354 1.00 93.25 95 ILE A C 1
ATOM 795 O O . ILE A 1 95 ? -9.551 -4.068 10.604 1.00 93.25 95 ILE A O 1
ATOM 799 N N . ARG A 1 96 ? -8.779 -3.532 12.651 1.00 91.50 96 ARG A N 1
ATOM 800 C CA . ARG A 1 96 ? -9.111 -4.818 13.274 1.00 91.50 96 ARG A CA 1
ATOM 801 C C . ARG A 1 96 ? -10.613 -5.067 13.220 1.00 91.50 96 ARG A C 1
ATOM 803 O O . ARG A 1 96 ? -11.029 -6.127 12.750 1.00 91.50 96 ARG A O 1
ATOM 810 N N . HIS A 1 97 ? -11.404 -4.078 13.626 1.00 91.00 97 HIS A N 1
ATOM 811 C CA . HIS A 1 97 ? -12.861 -4.149 13.562 1.00 91.00 97 HIS A CA 1
ATOM 812 C C . HIS A 1 97 ? -13.386 -4.307 12.124 1.00 91.00 97 HIS A C 1
ATOM 814 O O . HIS A 1 97 ? -14.281 -5.107 11.861 1.00 91.00 97 HIS A O 1
ATOM 820 N N . LYS A 1 98 ? -12.796 -3.611 11.143 1.00 91.94 98 LYS A N 1
ATOM 821 C CA . LYS A 1 98 ? -13.175 -3.797 9.730 1.00 91.94 98 LYS A CA 1
ATOM 822 C C . LYS A 1 98 ? -12.921 -5.222 9.237 1.00 91.94 98 LYS A C 1
ATOM 824 O O . LYS A 1 98 ? -13.770 -5.796 8.553 1.00 91.94 98 LYS A O 1
ATOM 829 N N . TYR A 1 99 ? -11.766 -5.798 9.566 1.00 93.38 99 TYR A N 1
ATOM 830 C CA . TYR A 1 99 ? -11.420 -7.141 9.104 1.00 93.38 99 TYR A CA 1
ATOM 831 C C . TYR A 1 99 ? -12.220 -8.246 9.791 1.00 93.38 99 TYR A C 1
ATOM 833 O O . TYR A 1 99 ? -12.500 -9.242 9.124 1.00 93.38 99 TYR A O 1
ATOM 841 N N . SER A 1 100 ? -12.627 -8.097 11.057 1.00 94.31 100 SER A N 1
ATOM 842 C CA . SER A 1 100 ? -13.480 -9.102 11.711 1.00 94.31 100 SER A CA 1
ATOM 843 C C . SER A 1 100 ? -14.820 -9.244 10.987 1.00 94.31 100 SER A C 1
ATOM 845 O O . SER A 1 100 ? -15.197 -10.353 10.615 1.00 94.31 100 SER A O 1
ATOM 847 N N . ILE A 1 101 ? -15.463 -8.122 10.648 1.00 93.75 101 ILE A N 1
ATOM 848 C CA . ILE A 1 101 ? -16.724 -8.108 9.890 1.00 93.75 101 ILE A CA 1
ATOM 849 C C . ILE A 1 101 ? -16.557 -8.802 8.532 1.00 93.75 101 ILE A C 1
ATOM 851 O O . ILE A 1 101 ? -17.393 -9.613 8.129 1.00 93.75 101 ILE A O 1
ATOM 855 N N . ILE A 1 102 ? -15.473 -8.499 7.810 1.00 92.19 102 ILE A N 1
ATOM 856 C CA . ILE A 1 102 ? -15.194 -9.118 6.505 1.00 92.19 102 ILE A CA 1
ATOM 857 C C . ILE A 1 102 ? -14.958 -10.622 6.667 1.00 92.19 102 ILE A C 1
ATOM 859 O O . ILE A 1 102 ? -15.500 -11.415 5.897 1.00 92.19 102 ILE A O 1
ATOM 863 N N . ALA A 1 103 ? -14.173 -11.026 7.665 1.00 92.69 103 ALA A N 1
ATOM 864 C CA . ALA A 1 103 ? -13.874 -12.427 7.921 1.00 92.69 103 ALA A CA 1
ATOM 865 C C . ALA A 1 103 ? -15.144 -13.226 8.235 1.00 92.69 103 ALA A C 1
ATOM 867 O O . ALA A 1 103 ? -15.316 -14.329 7.714 1.00 92.69 103 ALA A O 1
ATOM 868 N N . ASP A 1 104 ? -16.055 -12.667 9.025 1.00 92.94 104 ASP A N 1
ATOM 869 C CA . ASP A 1 104 ? -17.299 -13.343 9.386 1.00 92.94 104 ASP A CA 1
ATOM 870 C C . ASP A 1 104 ? -18.256 -13.458 8.193 1.00 92.94 104 ASP A C 1
ATOM 872 O O . ASP A 1 104 ? -18.820 -14.531 7.965 1.00 92.94 104 ASP A O 1
ATOM 876 N N . ARG A 1 105 ? -18.330 -12.432 7.333 1.00 92.56 105 ARG A N 1
ATOM 877 C CA . ARG A 1 105 ? -19.049 -12.515 6.045 1.00 92.56 105 ARG A CA 1
ATOM 878 C C . ARG A 1 105 ? -18.476 -13.600 5.133 1.00 92.56 105 ARG A C 1
ATOM 880 O O . ARG A 1 105 ? -19.226 -14.367 4.531 1.00 92.56 105 ARG A O 1
ATOM 887 N N . MET A 1 106 ? -17.150 -13.708 5.061 1.00 90.88 106 MET A N 1
ATOM 888 C CA . MET A 1 106 ? -16.478 -14.737 4.260 1.00 90.88 106 MET A CA 1
ATOM 889 C C . MET A 1 106 ? -16.752 -16.147 4.797 1.00 90.88 106 MET A C 1
ATOM 891 O O . MET A 1 106 ? -16.948 -17.073 4.010 1.00 90.88 106 MET A O 1
ATOM 895 N N . LYS A 1 107 ? -16.807 -16.328 6.124 1.00 92.12 107 LYS A N 1
ATOM 896 C CA . LYS A 1 107 ? -17.188 -17.610 6.743 1.00 92.12 107 LYS A CA 1
ATOM 897 C C . LYS A 1 107 ? -18.645 -17.967 6.447 1.00 92.12 107 LYS A C 1
ATOM 899 O O . LYS A 1 107 ? -18.913 -19.117 6.111 1.00 92.12 107 LYS A O 1
ATOM 904 N N . ALA A 1 108 ? -19.563 -17.005 6.540 1.00 90.38 108 ALA A N 1
ATOM 905 C CA . ALA A 1 108 ? -20.977 -17.225 6.237 1.00 90.38 108 ALA A CA 1
ATOM 906 C C . ALA A 1 108 ? -21.182 -17.654 4.774 1.00 90.38 108 ALA A C 1
ATOM 908 O O . ALA A 1 108 ? -21.825 -18.668 4.519 1.00 90.38 108 ALA A O 1
ATOM 909 N N . SER A 1 109 ? -20.538 -16.963 3.825 1.00 88.19 109 SER A N 1
ATOM 910 C CA . SER A 1 109 ? -20.600 -17.323 2.401 1.00 88.19 109 SER A CA 1
ATOM 911 C C . SER A 1 109 ? -20.011 -18.710 2.115 1.00 88.19 109 SER A C 1
ATOM 913 O O . SER A 1 109 ? -20.561 -19.459 1.311 1.00 88.19 109 SER A O 1
ATOM 915 N N . LYS A 1 110 ? -18.922 -19.098 2.796 1.00 87.19 110 LYS A N 1
ATOM 916 C CA . LYS A 1 110 ? -18.364 -20.454 2.672 1.00 87.19 110 LYS A CA 1
ATOM 917 C C . LYS A 1 110 ? -19.311 -21.531 3.199 1.00 87.19 110 LYS A C 1
ATOM 919 O O . LYS A 1 110 ? -19.415 -22.572 2.563 1.00 87.19 110 LYS A O 1
ATOM 924 N N . LYS A 1 111 ? -19.996 -21.291 4.324 1.00 85.00 111 LYS A N 1
ATOM 925 C CA . LYS A 1 111 ? -20.992 -22.232 4.868 1.00 85.00 111 LYS A CA 1
ATOM 926 C C . LYS A 1 111 ? -22.164 -22.429 3.907 1.00 85.00 111 LYS A C 1
ATOM 928 O O . LYS A 1 111 ? -22.528 -23.566 3.655 1.00 85.00 111 LYS A O 1
ATOM 933 N N . GLN A 1 112 ? -22.677 -21.345 3.322 1.00 81.56 112 GLN A N 1
ATOM 934 C CA . GLN A 1 112 ? -23.758 -21.409 2.331 1.00 81.56 112 GLN A CA 1
ATOM 935 C C . GLN A 1 112 ? -23.341 -22.176 1.071 1.00 81.56 112 GLN A C 1
ATOM 937 O O . GLN A 1 112 ? -24.078 -23.036 0.610 1.00 81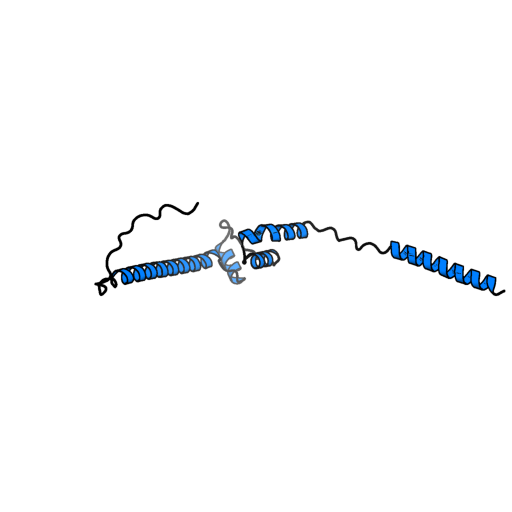.56 112 GLN A O 1
ATOM 942 N N . LYS A 1 113 ? -22.127 -21.938 0.555 1.00 81.31 113 LYS A N 1
ATOM 943 C CA . LYS A 1 113 ? -21.603 -22.700 -0.591 1.00 81.31 113 LY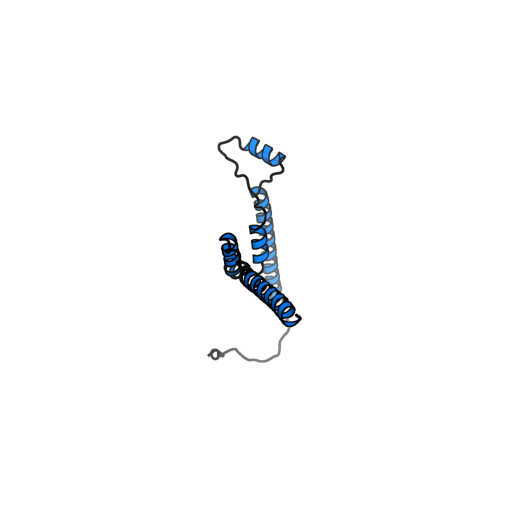S A CA 1
ATOM 944 C C . LYS A 1 113 ? -21.373 -24.176 -0.270 1.00 81.31 113 LYS A C 1
ATOM 946 O O . LYS A 1 113 ? -21.594 -25.013 -1.127 1.00 81.31 113 LYS A O 1
ATOM 951 N N . ALA A 1 114 ? -20.928 -24.500 0.943 1.00 77.44 114 ALA A N 1
ATOM 952 C CA . ALA A 1 114 ? -20.774 -25.889 1.366 1.00 77.44 114 ALA A CA 1
ATOM 953 C C . ALA A 1 114 ? -22.129 -26.602 1.518 1.00 77.44 114 ALA A C 1
ATOM 955 O O . ALA A 1 114 ? -22.214 -27.772 1.177 1.00 77.44 114 ALA A O 1
ATOM 956 N N . GLN A 1 115 ? -23.165 -25.891 1.982 1.00 70.75 115 GLN A N 1
ATOM 957 C CA . GLN A 1 115 ? -24.535 -26.409 2.093 1.00 70.75 115 GLN A CA 1
ATOM 958 C C . GLN A 1 115 ? -25.189 -26.627 0.723 1.00 70.75 115 GLN A C 1
ATOM 960 O O . GLN A 1 115 ? -25.752 -27.688 0.494 1.00 70.75 115 GLN A O 1
ATOM 965 N N . GLN A 1 116 ? -25.025 -25.692 -0.219 1.00 65.38 116 GLN A N 1
ATOM 966 C CA . GLN A 1 116 ? -25.512 -25.879 -1.592 1.00 65.38 116 GLN A CA 1
ATOM 967 C C . GLN A 1 116 ? -24.832 -27.058 -2.296 1.00 65.38 116 GLN A C 1
ATOM 969 O O . GLN A 1 116 ? -25.501 -27.835 -2.958 1.00 65.38 116 GLN A O 1
ATOM 974 N N . VAL A 1 117 ? -23.520 -27.242 -2.101 1.00 64.12 117 VAL A N 1
ATOM 975 C CA . VAL A 1 117 ? -22.798 -28.394 -2.669 1.00 64.12 117 VAL A CA 1
ATOM 976 C C . VAL A 1 117 ? -23.222 -29.713 -2.014 1.00 64.12 117 VAL A C 1
ATOM 978 O O . VAL A 1 117 ? -23.203 -30.740 -2.682 1.00 64.12 117 VAL A O 1
ATOM 981 N N . SER A 1 118 ? -23.605 -29.723 -0.730 1.00 57.72 118 SER A N 1
ATOM 982 C CA . SER A 1 118 ? -24.157 -30.932 -0.102 1.00 57.72 118 SER A CA 1
ATOM 983 C C . SER A 1 118 ? -25.593 -31.232 -0.541 1.00 57.72 118 SER A C 1
ATOM 985 O O . SER A 1 118 ? -25.911 -32.401 -0.708 1.00 57.72 118 SER A O 1
ATOM 987 N N . GLU A 1 119 ? -26.425 -30.213 -0.780 1.00 56.50 119 GLU A N 1
ATOM 988 C CA . GLU A 1 119 ? -27.805 -30.381 -1.268 1.00 56.50 119 GLU A CA 1
ATOM 989 C C . GLU A 1 119 ? -27.840 -30.809 -2.752 1.00 56.50 119 GLU A C 1
ATOM 991 O O . GLU A 1 119 ? -28.559 -31.744 -3.092 1.00 56.50 119 GLU A O 1
ATOM 996 N N . GLU A 1 120 ? -26.978 -30.254 -3.619 1.00 54.09 120 GLU A N 1
ATOM 997 C CA . GLU A 1 120 ? -26.817 -30.721 -5.015 1.00 54.09 120 GLU A CA 1
ATOM 998 C C . GLU A 1 120 ? -26.264 -32.165 -5.100 1.00 54.09 120 GLU A C 1
ATOM 1000 O O . GLU A 1 120 ? -26.555 -32.899 -6.048 1.00 54.09 120 GLU A O 1
ATOM 1005 N N . CYS A 1 121 ? -25.487 -32.611 -4.102 1.00 41.25 121 CYS A N 1
ATOM 1006 C CA . CYS A 1 121 ? -25.011 -34.001 -4.003 1.00 41.25 121 CYS A CA 1
ATOM 1007 C C . CYS A 1 121 ? -26.095 -34.982 -3.517 1.00 41.25 121 CYS A C 1
ATOM 1009 O O . CYS A 1 121 ? -25.992 -36.177 -3.787 1.00 41.25 121 CYS A O 1
ATOM 1011 N N . GLU A 1 122 ? -27.108 -34.511 -2.784 1.00 50.50 122 GLU A N 1
ATOM 1012 C CA . GLU A 1 122 ? -28.221 -35.348 -2.314 1.00 50.50 122 GLU A CA 1
ATOM 1013 C C . GLU A 1 122 ? -29.347 -35.446 -3.356 1.00 50.50 122 GLU A C 1
ATOM 1015 O O . GLU A 1 122 ? -29.917 -36.527 -3.519 1.00 50.50 122 GLU A O 1
ATOM 1020 N N . GLU A 1 123 ? -29.611 -34.393 -4.142 1.00 45.66 123 GLU A N 1
ATOM 1021 C CA . GLU A 1 123 ? -30.551 -34.477 -5.277 1.00 45.66 123 GLU A CA 1
ATOM 1022 C C . GLU A 1 123 ? -30.049 -35.433 -6.373 1.00 45.66 123 GLU A C 1
ATOM 1024 O O . GLU A 1 123 ? -30.830 -36.220 -6.911 1.00 45.66 123 GLU A O 1
ATOM 1029 N N . SER A 1 124 ? -28.733 -35.487 -6.609 1.00 41.19 124 SER A N 1
ATOM 1030 C CA . SER A 1 124 ? -28.120 -36.384 -7.602 1.00 41.19 124 SER A CA 1
ATOM 1031 C C . SER A 1 124 ? -28.094 -37.875 -7.214 1.00 41.19 124 SER A C 1
ATOM 1033 O O . SER A 1 124 ? -27.740 -38.702 -8.052 1.00 41.19 124 SER A O 1
ATOM 1035 N N . PHE A 1 125 ? -28.512 -38.262 -5.998 1.00 36.44 125 PHE A N 1
ATOM 1036 C CA . PHE A 1 125 ? -28.623 -39.677 -5.590 1.00 36.44 125 PHE A CA 1
ATOM 1037 C C . PHE A 1 125 ? -30.056 -40.241 -5.682 1.00 36.44 125 PHE A C 1
ATOM 1039 O O . PHE A 1 125 ? -30.261 -41.433 -5.451 1.00 36.44 125 PHE A O 1
ATOM 1046 N N . SER A 1 126 ? -31.054 -39.412 -6.014 1.00 42.16 126 SER A N 1
ATOM 1047 C CA . SER A 1 126 ? -32.469 -39.827 -6.059 1.00 42.16 126 SER A CA 1
ATOM 1048 C C . SER A 1 126 ? -33.055 -40.000 -7.469 1.00 42.16 126 SER A C 1
ATOM 1050 O O . SER A 1 126 ? -34.155 -40.539 -7.599 1.00 42.16 126 SER A O 1
ATOM 1052 N N . GLU A 1 127 ? -32.321 -39.625 -8.524 1.00 46.00 127 GLU A N 1
ATOM 1053 C CA . GLU A 1 127 ? -32.817 -39.679 -9.913 1.00 46.00 127 GLU A CA 1
ATOM 1054 C C . GLU A 1 127 ? -32.367 -40.909 -10.728 1.00 46.00 127 GLU A C 1
ATOM 1056 O O . GLU A 1 127 ? -32.990 -41.206 -11.742 1.00 46.00 127 GLU A O 1
ATOM 1061 N N . ASP A 1 128 ? -31.415 -41.723 -10.254 1.00 41.97 128 ASP A N 1
ATOM 1062 C CA . ASP A 1 128 ? -30.926 -42.920 -10.977 1.00 41.97 128 ASP A CA 1
ATOM 1063 C C . ASP A 1 128 ? -31.722 -44.220 -10.687 1.00 41.97 128 ASP A C 1
ATOM 1065 O O . ASP A 1 128 ? -31.218 -45.340 -10.793 1.00 41.97 128 ASP A O 1
ATOM 1069 N N . GLN A 1 129 ? -33.008 -44.099 -10.346 1.00 44.50 129 GLN A N 1
ATOM 1070 C CA . GLN A 1 129 ? -33.970 -45.210 -10.407 1.00 44.50 129 GLN A CA 1
ATOM 1071 C C . GLN A 1 129 ? -35.176 -44.805 -11.249 1.00 44.50 129 GLN A C 1
ATOM 1073 O O . GLN A 1 129 ? -36.265 -44.554 -10.729 1.00 44.50 129 GLN A O 1
ATOM 1078 N N . ARG A 1 130 ? -34.970 -44.737 -12.565 1.00 38.44 130 ARG A N 1
ATOM 1079 C CA . ARG A 1 130 ? -35.929 -45.183 -13.583 1.00 38.44 130 ARG A CA 1
ATOM 1080 C C . ARG A 1 130 ? -35.268 -45.137 -14.960 1.00 38.44 130 ARG A C 1
ATOM 1082 O O . ARG A 1 130 ? -34.707 -44.127 -15.356 1.00 38.44 130 ARG A O 1
ATOM 1089 N N . ASP A 1 131 ? -35.407 -46.262 -15.651 1.00 36.25 131 ASP A N 1
ATOM 1090 C CA . ASP A 1 131 ? -35.290 -46.433 -17.097 1.00 36.25 131 ASP A CA 1
ATOM 1091 C C . ASP A 1 131 ? -33.872 -46.516 -17.682 1.00 36.25 131 ASP A C 1
ATOM 1093 O O . ASP A 1 131 ? -33.390 -45.590 -18.319 1.00 36.25 131 ASP A O 1
ATOM 1097 N N . THR A 1 132 ? -33.246 -47.694 -17.571 1.00 34.91 132 THR A N 1
ATOM 1098 C CA . THR A 1 132 ? -32.592 -48.370 -18.714 1.00 34.91 132 THR A CA 1
ATOM 1099 C C . THR A 1 132 ? -32.462 -49.865 -18.390 1.00 34.91 132 THR A C 1
ATOM 1101 O O . THR A 1 132 ? -31.425 -50.331 -17.920 1.00 34.91 132 THR A O 1
ATOM 1104 N N . GLU A 1 133 ? -33.533 -50.629 -18.614 1.00 38.59 133 GLU A N 1
ATOM 1105 C CA . GLU A 1 133 ? -33.354 -52.027 -19.016 1.00 38.59 133 GLU A CA 1
ATOM 1106 C C . GLU A 1 133 ? -32.953 -52.034 -20.503 1.00 38.59 133 GLU A C 1
ATOM 1108 O O . GLU A 1 133 ? -33.409 -51.198 -21.281 1.00 38.59 133 GLU A O 1
ATOM 1113 N N . ASP A 1 134 ? -32.072 -52.971 -20.850 1.00 37.56 134 ASP A N 1
ATOM 1114 C CA . ASP A 1 134 ? -31.583 -53.323 -22.189 1.00 37.56 134 ASP A CA 1
ATOM 1115 C C . ASP A 1 134 ? -30.425 -52.502 -22.785 1.00 37.56 134 ASP A C 1
ATOM 1117 O O . ASP A 1 134 ? -30.554 -51.758 -23.754 1.00 37.56 134 ASP A O 1
ATOM 1121 N N . SER A 1 135 ? -29.214 -52.771 -22.285 1.00 39.97 135 SER A N 1
ATOM 1122 C CA . SER A 1 135 ? -28.036 -53.019 -23.135 1.00 39.97 135 SER A CA 1
ATOM 1123 C C . SER A 1 135 ? -27.036 -53.906 -22.394 1.00 39.97 135 SER A C 1
ATOM 1125 O O . SER A 1 135 ? -26.506 -53.563 -21.340 1.00 39.97 135 SER A O 1
ATOM 1127 N N . GLU A 1 136 ? -26.818 -55.083 -22.956 1.00 38.56 136 GLU A N 1
ATOM 1128 C CA . GLU A 1 136 ? -26.063 -56.204 -22.417 1.00 38.56 136 GLU A CA 1
ATOM 1129 C C . GLU A 1 136 ? -24.595 -55.883 -22.045 1.00 38.56 136 GLU A C 1
ATOM 1131 O O . GLU A 1 136 ? -23.814 -55.350 -22.825 1.00 38.56 136 GLU A O 1
ATOM 1136 N N . LEU A 1 137 ? -24.220 -56.309 -20.834 1.00 44.91 137 LEU A N 1
ATOM 1137 C CA . LEU A 1 137 ? -23.015 -57.083 -20.497 1.00 44.91 137 LEU A CA 1
ATOM 1138 C C . LEU A 1 137 ? -21.666 -56.722 -21.157 1.00 44.91 137 LEU A C 1
ATOM 1140 O O . LEU A 1 137 ? -21.253 -57.399 -22.093 1.00 44.91 137 LEU A O 1
ATOM 1144 N N . ILE A 1 138 ? -20.846 -55.886 -20.498 1.00 34.66 138 ILE A N 1
ATOM 1145 C CA . ILE A 1 138 ? -19.386 -56.122 -20.408 1.00 34.66 138 ILE A CA 1
ATOM 1146 C C . ILE A 1 138 ? -18.882 -55.743 -19.002 1.00 34.66 138 ILE A C 1
ATOM 1148 O O . ILE A 1 138 ? -18.885 -54.581 -18.605 1.00 34.66 138 ILE A O 1
ATOM 1152 N N . ARG A 1 139 ? -18.434 -56.743 -18.227 1.00 39.09 139 ARG A N 1
ATOM 1153 C CA . ARG A 1 139 ? -17.772 -56.564 -16.919 1.00 39.09 139 ARG A CA 1
ATOM 1154 C C . ARG A 1 139 ? -16.377 -55.930 -17.076 1.00 39.09 139 ARG A C 1
ATOM 1156 O O . ARG A 1 139 ? -15.658 -56.287 -18.008 1.00 39.09 139 ARG A O 1
ATOM 1163 N N . PRO A 1 140 ? -15.930 -55.100 -16.115 1.00 48.94 140 PRO A N 1
ATOM 1164 C CA . PRO A 1 140 ? -14.629 -54.446 -16.154 1.00 48.94 140 PRO A CA 1
ATOM 1165 C C . PRO A 1 140 ? -13.528 -55.375 -15.630 1.00 48.94 140 PRO A C 1
ATOM 1167 O O . PRO A 1 140 ? -13.524 -55.755 -14.459 1.00 48.94 140 PRO A O 1
ATOM 1170 N N . SER A 1 141 ? -12.542 -55.702 -16.466 1.00 41.00 141 SER A N 1
ATOM 1171 C CA . SER A 1 141 ? -11.206 -56.052 -15.974 1.00 41.00 141 SER A CA 1
ATOM 1172 C C . SER A 1 141 ? -10.132 -55.753 -17.026 1.00 41.00 141 SER A C 1
ATOM 1174 O O . SER A 1 141 ? -10.329 -56.012 -18.206 1.00 41.00 141 SER A O 1
ATOM 1176 N N . LEU A 1 142 ? -8.992 -55.226 -16.556 1.00 37.34 142 LEU A N 1
ATOM 1177 C CA . LEU A 1 142 ? -7.707 -55.073 -17.260 1.00 37.34 142 LEU A CA 1
ATOM 1178 C C . LEU A 1 142 ? -7.588 -54.022 -18.382 1.00 37.34 142 LEU A C 1
ATOM 1180 O O . LEU A 1 142 ? -7.582 -54.358 -19.555 1.00 37.34 142 LEU A O 1
ATOM 1184 N N . VAL A 1 143 ? -7.213 -52.793 -18.001 1.00 42.12 143 VAL A N 1
ATOM 1185 C CA . VAL A 1 143 ? -6.050 -52.117 -18.621 1.00 42.12 143 VAL A CA 1
ATOM 1186 C C . VAL A 1 143 ? -5.202 -51.461 -17.522 1.00 42.12 143 VAL A C 1
ATOM 1188 O O . VAL A 1 143 ? -5.044 -50.250 -17.422 1.00 42.12 143 VAL A O 1
ATOM 1191 N N . LYS A 1 144 ? -4.636 -52.298 -16.647 1.00 48.47 144 LYS A N 1
ATOM 1192 C CA . LYS A 1 144 ? -3.324 -52.016 -16.058 1.00 48.47 144 LYS A CA 1
ATOM 1193 C C . LYS A 1 144 ? -2.315 -52.564 -17.055 1.00 48.47 144 LYS A C 1
ATOM 1195 O O . LYS A 1 144 ? -2.042 -53.754 -16.998 1.00 48.47 144 LYS A O 1
ATOM 1200 N N . THR A 1 145 ? -1.879 -51.735 -18.001 1.00 46.88 145 THR A N 1
ATOM 1201 C CA . THR A 1 145 ? -0.630 -51.766 -18.800 1.00 46.88 145 THR A CA 1
ATOM 1202 C C . THR A 1 145 ? -0.790 -50.668 -19.861 1.00 46.88 145 THR A C 1
ATOM 1204 O O . THR A 1 145 ? -1.863 -50.568 -20.435 1.00 46.88 145 THR A O 1
ATOM 1207 N N . MET A 1 146 ? 0.258 -49.883 -20.135 1.00 36.16 146 MET A N 1
ATOM 1208 C CA . MET A 1 146 ? 0.338 -48.792 -21.133 1.00 36.16 146 MET A CA 1
ATOM 1209 C C . MET A 1 146 ? 0.166 -47.351 -20.613 1.00 36.16 146 MET A C 1
ATOM 1211 O O . MET A 1 146 ? -0.550 -46.542 -21.188 1.00 36.16 146 MET A O 1
ATOM 1215 N N . MET A 1 147 ? 0.948 -46.986 -19.597 1.00 42.78 147 MET A N 1
ATOM 1216 C CA . MET A 1 147 ? 1.860 -45.847 -19.763 1.00 42.78 147 MET A CA 1
ATOM 1217 C C . MET A 1 147 ? 3.255 -46.364 -19.419 1.00 42.78 147 MET A C 1
ATOM 1219 O O . MET A 1 147 ? 3.608 -46.530 -18.252 1.00 42.78 147 MET A O 1
ATOM 1223 N N . SER A 1 148 ? 3.942 -46.783 -20.482 1.00 45.16 148 SER A N 1
ATOM 1224 C CA . SER A 1 148 ? 5.393 -46.921 -20.525 1.00 45.16 148 SER A CA 1
ATOM 1225 C C . SER A 1 148 ? 6.042 -45.544 -20.570 1.00 45.16 148 SER A C 1
ATOM 1227 O O . SER A 1 148 ? 5.348 -44.584 -20.977 1.00 45.16 148 SER A O 1
#